Protein AF-A0A8X6KKI8-F1 (afdb_monomer)

Radius of gyration: 13.35 Å; Cα contacts (8 Å, |Δi|>4): 136; chains: 1; bounding box: 24×41×27 Å

Solvent-accessible surface area (backbone atoms only — not comparable to full-atom values): 5182 Å² total; per-residue (Å²): 137,85,67,103,57,55,60,48,77,47,81,39,88,58,84,54,91,72,91,53,59,56,51,48,38,68,59,21,56,72,42,99,58,17,44,30,40,34,36,56,85,46,92,88,44,56,66,52,40,50,47,53,50,51,31,30,50,36,18,17,73,53,48,70,63,57,52,97,87,60,77,58,94,83,69,73,82,53,68,41,38,84,70,76,122

Foldseek 3Di:
DDDPDQAEEAEDQDDDPPPDQKDAAAQQGSHPRRYIYGHDPDPVCVVLRVLRVVLRNCRNNRHAADDPPDDPPDDDDDSRHPDRD

Organism: Trichonephila clavata (NCBI:txid2740835)

Nearest PDB structures (foldseek):
  3hdb-assembly1_A  TM=9.348E-01  e=4.547E-06  Deinagkistrodon acutus
  2ero-assembly1_A  TM=9.208E-01  e=4.861E-06  Crotalus atrox
  3k7n-assembly1_A  TM=9.416E-01  e=8.290E-06  Naja atra
  1nd1-assembly1_A  TM=9.496E-01  e=2.946E-05  Bothrops asper
  4q1l-assembly1_A  TM=9.322E-01  e=2.756E-05  Bothrops leucurus

pLDDT: mean 87.79, std 11.05, range [45.75, 97.38]

Secondary structure (DSSP, 8-state):
---S-S-EEEEESSPPSSS-SEEE-TT-TTSTT-EEEEE-S-TT-HHHHHHHHHHHHHHHTT-----TT---SSSSSPTT-SS--

Structure (mmCIF, N/CA/C/O backbone):
data_AF-A0A8X6KKI8-F1
#
_entry.id   AF-A0A8X6KKI8-F1
#
loop_
_atom_site.group_PDB
_atom_site.id
_atom_site.type_symbol
_atom_site.label_atom_id
_atom_site.labe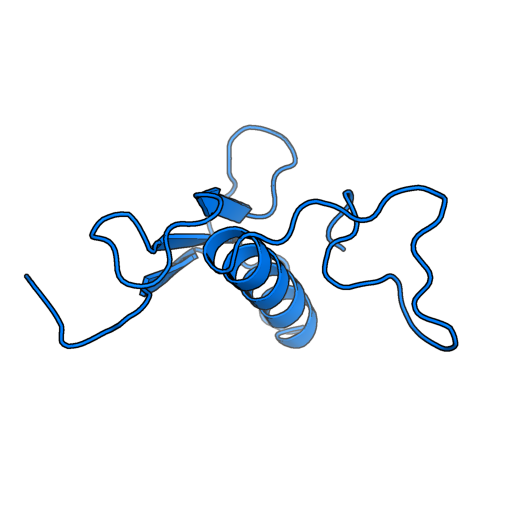l_alt_id
_atom_site.label_comp_id
_atom_site.label_asym_id
_atom_site.label_entity_id
_atom_site.label_seq_id
_atom_site.pdbx_PDB_ins_code
_atom_site.Cartn_x
_atom_site.Cartn_y
_atom_site.Cartn_z
_atom_site.occupancy
_atom_site.B_iso_or_equiv
_atom_site.auth_seq_id
_atom_site.auth_comp_id
_atom_site.auth_asym_id
_atom_site.auth_atom_id
_atom_site.pdbx_PDB_model_num
ATOM 1 N N . MET A 1 1 ? -9.941 -22.106 4.124 1.00 45.75 1 MET A N 1
ATOM 2 C CA . MET A 1 1 ? -8.487 -21.856 4.147 1.00 45.75 1 MET A CA 1
ATOM 3 C C . MET A 1 1 ? -8.276 -20.644 5.040 1.00 45.75 1 MET A C 1
ATOM 5 O O . MET A 1 1 ? -8.392 -19.527 4.571 1.00 45.75 1 MET A O 1
ATOM 9 N N . VAL A 1 2 ? -8.123 -20.878 6.345 1.00 46.22 2 VAL A N 1
ATOM 10 C CA . VAL A 1 2 ? -7.708 -19.854 7.312 1.00 46.22 2 VAL A CA 1
ATOM 11 C C . VAL A 1 2 ? -6.218 -20.094 7.487 1.00 46.22 2 VAL A C 1
ATOM 13 O O . VAL A 1 2 ? -5.819 -21.028 8.177 1.00 46.22 2 VAL A O 1
ATOM 16 N N . THR A 1 3 ? -5.389 -19.379 6.740 1.00 54.62 3 THR A N 1
ATOM 17 C CA . THR A 1 3 ? -3.960 -19.325 7.054 1.00 54.62 3 THR A CA 1
ATOM 18 C C . THR A 1 3 ? -3.793 -18.453 8.298 1.00 54.62 3 THR A C 1
ATOM 20 O O . THR A 1 3 ? -4.553 -17.506 8.466 1.00 54.62 3 THR A O 1
ATOM 23 N N . LEU A 1 4 ? -2.830 -18.776 9.166 1.00 73.94 4 LEU A N 1
ATOM 24 C CA . LEU A 1 4 ? -2.395 -17.990 10.337 1.00 73.94 4 LEU A CA 1
ATOM 25 C C . LEU A 1 4 ? -1.784 -16.633 9.913 1.00 73.94 4 LEU A C 1
ATOM 27 O O . LEU A 1 4 ? -0.627 -16.353 10.208 1.00 73.94 4 LEU A O 1
ATOM 31 N N . ALA A 1 5 ? -2.500 -15.847 9.119 1.00 83.56 5 ALA A N 1
ATOM 32 C CA . ALA A 1 5 ? -2.022 -14.613 8.522 1.00 83.56 5 ALA A CA 1
ATOM 33 C C . ALA A 1 5 ? -3.000 -13.488 8.849 1.00 83.56 5 ALA A C 1
ATOM 35 O O . ALA A 1 5 ? -4.198 -13.621 8.602 1.00 83.56 5 ALA A O 1
ATOM 36 N N . ASP A 1 6 ? -2.466 -12.382 9.361 1.00 90.69 6 ASP A N 1
ATOM 37 C CA . ASP A 1 6 ? -3.245 -11.192 9.721 1.00 90.69 6 ASP A CA 1
ATOM 38 C C . ASP A 1 6 ? -3.717 -10.401 8.488 1.00 90.69 6 ASP A C 1
ATOM 40 O O . ASP A 1 6 ? -4.642 -9.595 8.578 1.00 90.69 6 ASP A O 1
ATOM 44 N N . LEU A 1 7 ? -3.069 -10.634 7.340 1.00 93.38 7 LEU A N 1
ATOM 45 C CA . LEU A 1 7 ? -3.292 -9.972 6.058 1.00 93.38 7 LEU A CA 1
ATOM 46 C C . LEU A 1 7 ? -2.857 -10.888 4.900 1.00 93.38 7 LEU A C 1
ATOM 48 O O . LEU A 1 7 ? -1.827 -11.561 4.982 1.00 93.38 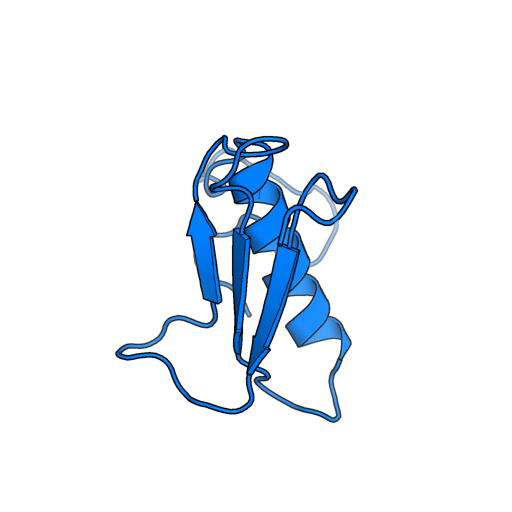7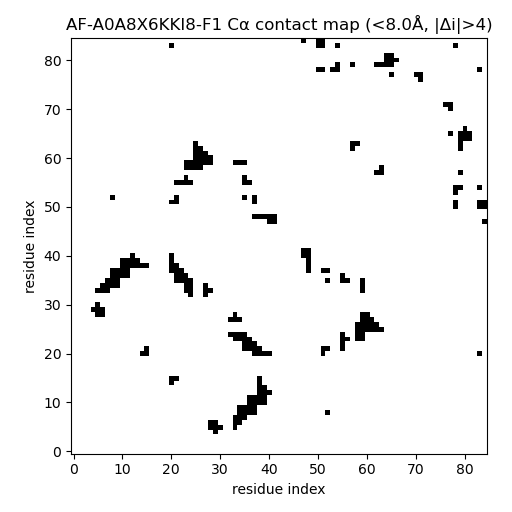 LEU A O 1
ATOM 52 N N . SER A 1 8 ? -3.582 -10.847 3.781 1.00 94.38 8 SER A N 1
ATOM 53 C CA . SER A 1 8 ? -3.169 -11.459 2.511 1.00 94.38 8 SER A CA 1
ATOM 54 C C . SER A 1 8 ? -3.018 -10.415 1.400 1.00 94.38 8 SER A C 1
ATOM 56 O O . SER A 1 8 ? -3.943 -9.663 1.121 1.00 94.38 8 SER A O 1
ATOM 58 N N . SER A 1 9 ? -1.875 -10.382 0.711 1.00 94.00 9 SER A N 1
ATOM 59 C CA . SER A 1 9 ? -1.676 -9.535 -0.475 1.00 94.00 9 SER A CA 1
ATOM 60 C C . SER A 1 9 ? -1.427 -10.396 -1.710 1.00 94.00 9 SER A C 1
ATOM 62 O O . SER A 1 9 ? -0.623 -11.328 -1.677 1.00 94.00 9 SER A O 1
ATOM 64 N N . THR A 1 10 ? -2.129 -10.102 -2.804 1.00 94.44 10 THR A N 1
ATOM 65 C CA . THR A 1 10 ? -2.025 -10.817 -4.079 1.00 94.44 10 THR A CA 1
ATOM 66 C C . THR A 1 10 ? -1.449 -9.906 -5.151 1.00 94.44 10 THR A C 1
ATOM 68 O O . THR A 1 10 ? -1.966 -8.823 -5.405 1.00 94.44 10 THR A O 1
ATOM 71 N N . ILE A 1 11 ? -0.421 -10.385 -5.847 1.00 93.69 11 ILE A N 1
ATOM 72 C CA . ILE A 1 11 ? 0.264 -9.651 -6.913 1.00 93.69 11 ILE A CA 1
ATOM 73 C C . ILE A 1 11 ? -0.112 -10.266 -8.267 1.00 93.69 11 ILE A C 1
ATOM 75 O O . ILE A 1 11 ? -0.076 -11.488 -8.434 1.00 93.69 11 ILE A O 1
ATOM 79 N N . ARG A 1 12 ? -0.498 -9.441 -9.244 1.00 91.44 12 ARG A N 1
ATOM 80 C CA . ARG A 1 12 ? -0.943 -9.881 -10.577 1.00 91.44 12 ARG A CA 1
ATOM 81 C C . ARG A 1 12 ? -0.282 -9.066 -11.685 1.00 91.44 12 ARG A C 1
ATOM 83 O O . ARG A 1 12 ? -0.141 -7.860 -11.569 1.00 91.44 12 ARG A O 1
ATOM 90 N N . GLY A 1 13 ? 0.029 -9.709 -12.809 1.00 88.25 13 GLY A N 1
ATOM 91 C CA . GLY A 1 13 ? 0.486 -9.035 -14.036 1.00 88.25 13 GLY A CA 1
ATOM 92 C C . GLY A 1 13 ? -0.646 -8.613 -14.983 1.00 88.25 13 GLY A C 1
ATOM 93 O O . GLY A 1 13 ? -0.406 -8.454 -16.172 1.00 88.25 13 GLY A O 1
ATOM 94 N N . ILE A 1 14 ? -1.890 -8.525 -14.496 1.00 82.88 14 ILE A N 1
ATOM 95 C CA . ILE A 1 14 ? -3.051 -8.128 -15.308 1.00 82.88 14 ILE A CA 1
ATOM 96 C C . ILE A 1 14 ? -3.506 -6.720 -14.932 1.00 82.88 14 ILE A C 1
ATOM 98 O O . ILE A 1 14 ? -3.385 -6.315 -13.778 1.00 82.88 14 ILE A O 1
ATOM 102 N N . HIS A 1 15 ? -4.057 -5.993 -15.900 1.00 78.81 15 HIS A N 1
ATOM 103 C CA . HIS A 1 15 ? -4.588 -4.652 -15.682 1.00 78.81 15 HIS A CA 1
ATOM 104 C C . HIS A 1 15 ? -5.951 -4.713 -14.985 1.00 78.81 15 HIS A C 1
ATOM 106 O O . HIS A 1 15 ? -6.798 -5.540 -15.335 1.00 78.81 15 HIS A O 1
ATOM 112 N N . PHE A 1 16 ? -6.170 -3.827 -14.014 1.00 81.50 16 PHE A N 1
ATOM 113 C CA . PHE A 1 16 ? -7.506 -3.579 -13.479 1.00 81.50 16 PHE A CA 1
ATOM 114 C C . PHE A 1 16 ? -8.315 -2.724 -14.456 1.00 81.50 16 PHE A C 1
ATOM 116 O O . PHE A 1 16 ? -7.762 -2.075 -15.342 1.00 81.50 16 PHE A O 1
ATOM 123 N N . ASN A 1 17 ? -9.639 -2.738 -14.309 1.00 78.94 17 ASN A N 1
ATOM 124 C CA . ASN A 1 17 ? -10.481 -1.821 -15.065 1.00 78.94 17 ASN A CA 1
ATOM 125 C C . ASN A 1 17 ? -10.262 -0.389 -14.540 1.00 78.94 17 ASN A C 1
ATOM 127 O O . ASN A 1 17 ? -10.389 -0.156 -13.337 1.00 78.94 17 ASN A O 1
ATOM 131 N N . GLY A 1 18 ? -9.930 0.548 -15.429 1.00 75.56 18 GLY A N 1
ATOM 132 C CA . GLY A 1 18 ? -9.519 1.912 -15.077 1.00 75.56 18 GLY A CA 1
ATOM 133 C C . GLY A 1 18 ? -8.012 2.061 -14.824 1.00 75.56 18 GLY A C 1
ATOM 134 O O . GLY A 1 18 ? -7.221 1.187 -15.162 1.00 75.56 18 GLY A O 1
ATOM 135 N N . ASN A 1 19 ? -7.616 3.186 -14.220 1.00 76.06 19 ASN A N 1
ATOM 136 C CA . ASN A 1 19 ? -6.210 3.533 -13.950 1.00 76.06 19 ASN A CA 1
ATOM 137 C C . ASN A 1 19 ? -5.736 3.100 -12.549 1.00 76.06 19 ASN A C 1
ATOM 139 O O . ASN A 1 19 ? -4.794 3.670 -12.006 1.00 76.06 19 ASN A O 1
ATOM 143 N N . ASN A 1 20 ? -6.402 2.120 -11.934 1.00 84.69 20 ASN A N 1
ATOM 144 C CA . ASN A 1 20 ? -6.041 1.664 -10.596 1.00 84.69 20 ASN A CA 1
ATOM 145 C C . ASN A 1 20 ? -4.830 0.730 -10.656 1.00 84.69 20 ASN A C 1
ATOM 147 O O . ASN A 1 20 ? -4.800 -0.204 -11.457 1.00 84.69 20 ASN A O 1
ATOM 151 N N . GLN A 1 21 ? -3.880 0.940 -9.746 1.00 88.44 21 GLN A N 1
ATOM 152 C CA . GLN A 1 21 ? -2.691 0.095 -9.583 1.00 88.44 21 GLN A CA 1
ATOM 153 C C . GLN A 1 21 ? -2.887 -0.985 -8.504 1.00 88.44 21 GLN A C 1
ATOM 155 O O . GLN A 1 21 ? -2.137 -1.959 -8.428 1.00 88.44 21 GLN A O 1
ATOM 160 N N . GLY A 1 22 ? -3.943 -0.862 -7.697 1.00 91.06 22 GLY A N 1
ATOM 161 C CA . GLY A 1 22 ? -4.328 -1.846 -6.697 1.00 91.06 22 GLY A CA 1
ATOM 162 C C . GLY A 1 22 ? -5.628 -1.496 -5.976 1.00 91.06 22 GLY A C 1
ATOM 163 O O . GLY A 1 22 ? -6.208 -0.438 -6.212 1.00 91.06 22 GLY A O 1
ATOM 164 N N . ILE A 1 23 ? -6.090 -2.405 -5.118 1.00 92.62 23 ILE A N 1
ATOM 165 C CA . ILE A 1 23 ? -7.273 -2.233 -4.264 1.00 92.62 23 ILE A CA 1
ATOM 166 C C . ILE A 1 23 ? -7.090 -2.961 -2.927 1.00 92.62 23 ILE A C 1
ATOM 168 O O . ILE A 1 23 ? -6.526 -4.056 -2.885 1.00 92.62 23 ILE A O 1
ATOM 172 N N . ALA A 1 24 ? -7.573 -2.352 -1.846 1.00 95.00 24 ALA A N 1
ATOM 173 C CA . ALA A 1 24 ? -7.613 -2.917 -0.501 1.00 95.00 24 ALA A CA 1
ATOM 174 C C . ALA A 1 24 ? -8.826 -2.387 0.269 1.00 95.00 24 ALA A C 1
ATOM 176 O O . ALA A 1 24 ? -9.402 -1.360 -0.095 1.00 95.00 24 ALA A O 1
ATOM 177 N N . ASN A 1 25 ? -9.206 -3.094 1.330 1.00 95.50 25 ASN A N 1
ATOM 178 C CA . ASN A 1 25 ? -10.279 -2.688 2.227 1.00 95.50 25 ASN A CA 1
ATOM 179 C C . ASN A 1 25 ? -9.732 -1.811 3.365 1.00 95.50 25 ASN A C 1
ATOM 181 O O . ASN A 1 25 ? -8.698 -2.128 3.949 1.00 95.50 25 ASN A O 1
ATOM 185 N N . LEU A 1 26 ? -10.445 -0.731 3.696 1.00 96.75 26 LEU A N 1
ATOM 186 C CA . LEU A 1 26 ? -10.071 0.181 4.780 1.00 96.75 26 LEU A CA 1
ATOM 187 C C . LEU A 1 26 ? -10.386 -0.432 6.153 1.00 96.75 26 LEU A C 1
ATOM 189 O O . LEU A 1 26 ? -11.495 -0.926 6.342 1.00 96.75 26 LEU A O 1
ATOM 193 N N . ASP A 1 27 ? -9.440 -0.353 7.091 1.00 97.00 27 ASP A N 1
ATOM 194 C CA . ASP A 1 27 ? -9.595 -0.754 8.501 1.00 97.00 27 ASP A CA 1
ATOM 195 C C . ASP A 1 27 ? -10.098 -2.200 8.667 1.00 97.00 27 ASP A C 1
ATOM 197 O O . ASP A 1 27 ? -11.108 -2.496 9.304 1.00 97.00 27 ASP A O 1
ATOM 201 N N . THR A 1 28 ? -9.412 -3.130 8.001 1.00 96.50 28 THR A N 1
ATOM 202 C CA . THR A 1 28 ? -9.803 -4.547 7.973 1.00 96.50 28 THR A CA 1
ATOM 203 C C . THR A 1 28 ? -8.722 -5.501 8.451 1.00 96.50 28 THR A C 1
ATOM 205 O O . THR A 1 28 ? -8.937 -6.712 8.379 1.00 96.50 28 THR A O 1
ATOM 208 N N . ILE A 1 29 ? -7.594 -5.004 8.968 1.00 94.94 29 ILE A N 1
ATOM 209 C CA . ILE A 1 29 ? -6.515 -5.841 9.505 1.00 94.94 29 ILE A CA 1
ATOM 210 C C . ILE A 1 29 ? -7.054 -6.871 10.514 1.00 94.94 29 ILE A C 1
ATOM 212 O O . ILE A 1 29 ? -7.961 -6.583 11.296 1.00 94.94 29 ILE A O 1
ATOM 216 N N . CYS A 1 30 ? -6.529 -8.098 10.472 1.00 93.50 30 CYS A N 1
ATOM 217 C CA . CYS A 1 30 ? -6.962 -9.220 11.318 1.00 93.50 30 CYS A CA 1
ATOM 218 C C . CYS A 1 30 ? -8.430 -9.663 11.131 1.00 93.50 30 CYS A C 1
ATOM 220 O O . CYS A 1 30 ? -8.936 -10.475 11.910 1.00 93.50 30 CYS A O 1
ATOM 222 N N . THR A 1 31 ? -9.127 -9.177 10.102 1.00 93.44 31 THR A N 1
ATOM 223 C CA . THR A 1 31 ? -10.453 -9.674 9.711 1.00 93.44 31 THR A CA 1
ATOM 224 C C . THR A 1 31 ? -10.352 -10.598 8.499 1.00 93.44 31 THR A C 1
ATOM 226 O O . THR A 1 31 ? -9.347 -10.631 7.793 1.00 93.44 31 THR A O 1
ATOM 229 N N . ALA A 1 32 ? -11.434 -11.314 8.182 1.00 92.06 32 ALA A N 1
ATOM 230 C CA . ALA A 1 32 ? -11.512 -12.093 6.943 1.00 92.06 32 ALA A CA 1
ATOM 231 C C . ALA A 1 32 ? -11.387 -11.233 5.663 1.00 92.06 32 ALA A C 1
ATOM 233 O O . ALA A 1 32 ? -11.146 -11.780 4.589 1.00 92.06 32 ALA A O 1
ATOM 234 N N . ASN A 1 33 ? -11.544 -9.909 5.782 1.00 93.94 33 ASN A N 1
ATOM 235 C CA . ASN A 1 33 ? -11.432 -8.951 4.686 1.00 93.94 33 ASN A CA 1
ATOM 236 C C . ASN A 1 33 ? -10.056 -8.271 4.622 1.00 93.94 33 ASN A C 1
ATOM 238 O O . ASN A 1 33 ? -9.898 -7.372 3.802 1.00 93.94 33 ASN A O 1
ATOM 242 N N . ALA A 1 34 ? -9.085 -8.685 5.449 1.00 95.50 34 ALA A N 1
ATOM 243 C CA . ALA A 1 34 ? -7.711 -8.185 5.425 1.00 95.50 34 ALA A CA 1
ATOM 244 C C . ALA A 1 34 ? -6.995 -8.645 4.144 1.00 95.50 34 ALA A C 1
ATOM 246 O O . ALA A 1 34 ? -6.182 -9.579 4.154 1.00 95.50 34 ALA A O 1
ATOM 247 N N . VAL A 1 35 ? -7.336 -8.030 3.013 1.00 95.19 35 VAL A N 1
ATOM 248 C CA . VAL A 1 35 ? -6.836 -8.405 1.693 1.00 95.19 35 VAL A CA 1
ATOM 249 C C . VAL A 1 35 ? -6.384 -7.193 0.884 1.00 95.19 35 VAL A C 1
ATOM 251 O O . VAL A 1 35 ? -6.912 -6.087 1.003 1.00 95.19 35 VAL A O 1
ATOM 254 N N . GLY A 1 36 ? -5.395 -7.414 0.023 1.00 94.19 36 GLY A N 1
ATOM 255 C CA . GLY A 1 36 ? -4.925 -6.444 -0.958 1.00 94.19 36 GLY A CA 1
ATOM 256 C C . GLY A 1 36 ? -4.658 -7.108 -2.302 1.00 94.19 36 GLY A C 1
ATOM 257 O O . GLY A 1 36 ? -4.212 -8.256 -2.369 1.00 94.19 36 GLY A O 1
ATOM 258 N N . LEU A 1 37 ? -4.930 -6.391 -3.386 1.00 93.38 37 LEU A N 1
ATOM 259 C CA . LEU A 1 37 ? -4.662 -6.837 -4.746 1.00 93.38 37 LEU A CA 1
ATOM 260 C C . LEU A 1 37 ? -3.849 -5.767 -5.473 1.00 93.38 37 LEU A C 1
ATOM 262 O O . LEU A 1 37 ? -4.295 -4.631 -5.605 1.00 93.38 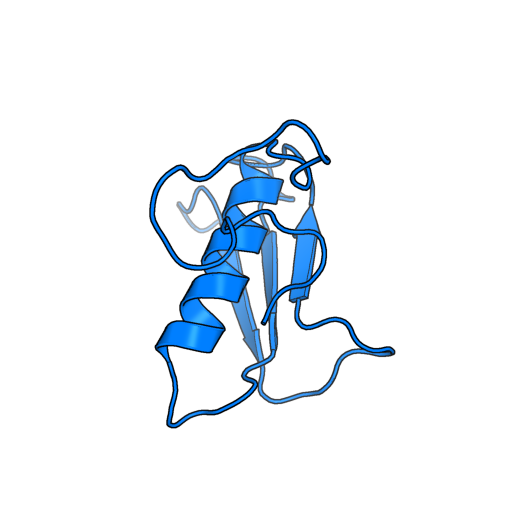37 LEU A O 1
ATOM 266 N N . THR A 1 38 ? -2.673 -6.138 -5.965 1.00 93.56 38 THR A N 1
ATOM 267 C CA . THR A 1 38 ? -1.708 -5.230 -6.594 1.00 93.56 38 THR A CA 1
ATOM 268 C C . THR A 1 38 ? -1.402 -5.670 -8.018 1.00 93.56 38 THR A C 1
ATOM 270 O O . THR A 1 38 ? -1.196 -6.858 -8.286 1.00 93.56 38 THR A O 1
ATOM 273 N N . LYS A 1 39 ? -1.336 -4.705 -8.934 1.00 91.56 39 LYS A N 1
ATOM 274 C CA . LYS A 1 39 ? -0.807 -4.888 -10.284 1.00 91.56 39 LYS A CA 1
ATOM 275 C C . LYS A 1 39 ? 0.710 -4.703 -10.264 1.00 91.56 39 LYS A C 1
ATOM 277 O O . LYS A 1 39 ? 1.217 -3.779 -9.637 1.00 91.56 39 LYS A O 1
ATOM 282 N N . VAL A 1 40 ? 1.430 -5.555 -10.985 1.00 89.62 40 VAL A N 1
ATOM 283 C CA . VAL A 1 40 ? 2.847 -5.327 -11.294 1.00 89.62 40 VAL A CA 1
ATOM 284 C C . VAL A 1 40 ? 2.935 -4.355 -12.462 1.00 89.62 40 VAL A C 1
ATOM 286 O O . VAL A 1 40 ? 2.519 -4.700 -13.568 1.00 89.62 40 VAL A O 1
ATOM 289 N N . GLU A 1 41 ? 3.454 -3.154 -12.213 1.00 82.06 41 GLU A N 1
ATOM 290 C CA . GLU A 1 41 ? 3.679 -2.159 -13.269 1.00 82.06 41 GLU A CA 1
ATOM 291 C C . GLU A 1 41 ? 4.917 -2.504 -14.101 1.00 82.06 41 GLU A C 1
ATOM 293 O O . GLU A 1 41 ? 4.842 -2.621 -15.320 1.00 82.06 41 GLU A O 1
ATOM 298 N N . ASP A 1 42 ? 6.042 -2.739 -13.426 1.00 87.25 42 ASP A N 1
ATOM 299 C CA . ASP A 1 42 ? 7.312 -3.098 -14.047 1.00 87.25 42 ASP A CA 1
ATOM 300 C C . ASP A 1 42 ? 8.028 -4.152 -13.190 1.00 87.25 42 ASP A C 1
ATOM 302 O O . ASP A 1 42 ? 8.335 -3.937 -12.015 1.00 87.25 42 ASP A O 1
ATOM 306 N N . VAL A 1 43 ? 8.305 -5.309 -13.793 1.00 88.94 43 VAL A N 1
ATOM 307 C CA . VAL A 1 43 ? 9.020 -6.424 -13.152 1.00 88.94 43 VAL A CA 1
ATOM 308 C C . VAL A 1 43 ? 10.482 -6.089 -12.841 1.00 88.94 43 VAL A C 1
ATOM 310 O O . VAL A 1 43 ? 11.080 -6.727 -11.975 1.00 88.94 43 VAL A O 1
ATOM 313 N N . PHE A 1 44 ? 11.060 -5.093 -13.515 1.00 93.12 44 PHE A N 1
ATOM 314 C CA . PHE A 1 44 ? 12.429 -4.628 -13.299 1.00 93.12 44 PHE A CA 1
ATOM 315 C C . PHE A 1 44 ? 12.520 -3.519 -12.243 1.00 93.12 44 PHE A C 1
ATOM 317 O O . PHE A 1 44 ? 13.620 -3.214 -11.779 1.00 93.12 44 PHE A O 1
ATOM 324 N N . GLN A 1 45 ? 11.383 -2.961 -11.809 1.00 91.50 45 GLN A N 1
ATOM 325 C CA . GLN A 1 45 ? 11.294 -1.966 -10.736 1.00 91.50 45 GLN A CA 1
ATOM 326 C C . GLN A 1 45 ? 10.428 -2.479 -9.574 1.00 91.50 45 GLN A C 1
ATOM 328 O O . GLN A 1 45 ? 9.339 -1.961 -9.305 1.00 91.50 45 GLN A O 1
ATOM 333 N N . PRO A 1 46 ? 10.907 -3.483 -8.813 1.00 90.94 46 PRO A N 1
ATOM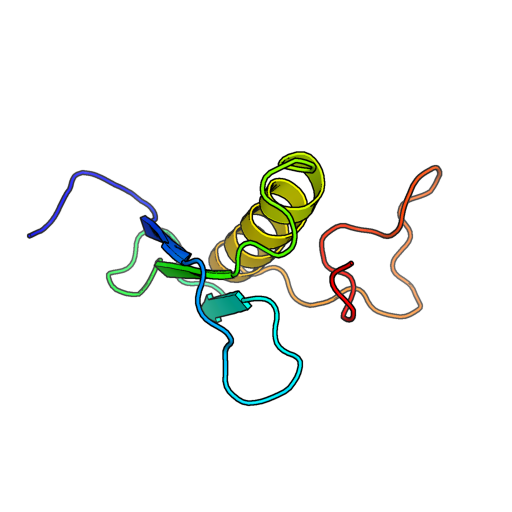 334 C CA . PRO A 1 46 ? 10.139 -4.060 -7.711 1.00 90.94 46 PRO A CA 1
ATOM 335 C C . PRO A 1 46 ? 9.819 -3.037 -6.615 1.00 90.94 46 PRO A C 1
ATOM 337 O O . PRO A 1 46 ? 8.811 -3.182 -5.931 1.00 90.94 46 PRO A O 1
ATOM 340 N N . HIS A 1 47 ? 10.625 -1.976 -6.468 1.00 91.12 47 HIS A N 1
ATOM 341 C CA . HIS A 1 47 ? 10.355 -0.913 -5.501 1.00 91.12 47 HIS A CA 1
ATOM 342 C C . HIS A 1 47 ? 9.019 -0.202 -5.769 1.00 91.12 47 HIS A C 1
ATOM 344 O O . HIS A 1 47 ? 8.311 0.109 -4.816 1.00 91.12 47 HIS A O 1
ATOM 350 N N . SER A 1 48 ? 8.639 0.006 -7.035 1.00 90.69 48 SER A N 1
ATOM 351 C CA . SER A 1 48 ? 7.371 0.649 -7.403 1.00 90.69 48 SER A CA 1
ATOM 352 C C . SER A 1 48 ? 6.188 -0.224 -6.979 1.00 90.69 48 SER A C 1
ATOM 354 O O . SER A 1 48 ? 5.258 0.244 -6.327 1.00 90.69 48 SER A O 1
ATOM 356 N N . THR A 1 49 ? 6.288 -1.538 -7.208 1.00 92.12 49 THR A N 1
ATOM 357 C CA . THR A 1 49 ? 5.287 -2.508 -6.729 1.00 92.12 49 THR A CA 1
ATOM 358 C C . THR A 1 49 ? 5.225 -2.552 -5.198 1.00 92.12 49 THR A C 1
ATOM 360 O O . THR A 1 49 ? 4.137 -2.594 -4.625 1.00 92.12 49 THR A O 1
ATOM 363 N N . SER A 1 50 ? 6.369 -2.482 -4.511 1.00 93.00 50 SER A N 1
ATOM 364 C CA . SER A 1 50 ? 6.423 -2.439 -3.044 1.00 93.00 50 SER A CA 1
ATOM 365 C C . SER A 1 50 ? 5.748 -1.196 -2.456 1.00 93.00 50 SER A C 1
ATOM 367 O O . SER A 1 50 ? 5.127 -1.301 -1.397 1.00 93.00 50 SER A O 1
ATOM 369 N N . ILE A 1 51 ? 5.822 -0.041 -3.131 1.00 92.75 51 ILE A N 1
ATOM 370 C CA . ILE A 1 51 ? 5.107 1.180 -2.722 1.00 92.75 51 ILE A CA 1
ATOM 371 C C . ILE A 1 51 ? 3.596 0.951 -2.805 1.00 92.75 51 ILE A C 1
ATOM 373 O O . ILE A 1 51 ? 2.897 1.223 -1.830 1.00 92.75 51 ILE A O 1
ATOM 377 N N . ILE A 1 52 ? 3.103 0.374 -3.909 1.00 93.31 52 ILE A N 1
ATOM 378 C CA . ILE A 1 52 ? 1.677 0.045 -4.060 1.00 93.31 52 ILE A CA 1
ATOM 379 C C . ILE A 1 52 ? 1.231 -0.920 -2.955 1.00 93.31 52 ILE A C 1
ATOM 381 O O . ILE A 1 52 ? 0.226 -0.673 -2.297 1.00 93.31 52 ILE A O 1
ATOM 385 N N . ILE A 1 53 ? 1.983 -1.996 -2.698 1.00 94.88 53 ILE A N 1
ATOM 386 C CA . ILE A 1 53 ? 1.642 -2.945 -1.625 1.00 94.88 53 ILE A CA 1
ATOM 387 C C . ILE A 1 53 ? 1.595 -2.226 -0.274 1.00 94.88 53 ILE A C 1
ATOM 389 O O . ILE A 1 53 ? 0.631 -2.397 0.463 1.00 94.88 53 ILE A O 1
ATOM 393 N N . SER A 1 54 ? 2.582 -1.384 0.034 1.00 95.62 54 SER A N 1
ATOM 394 C CA . SER A 1 54 ? 2.628 -0.626 1.293 1.00 95.62 54 SER A CA 1
ATOM 395 C C . SER A 1 54 ? 1.424 0.305 1.452 1.00 95.62 54 SER A C 1
ATOM 397 O O . SER A 1 54 ? 0.836 0.357 2.529 1.00 95.62 54 SER A O 1
ATOM 399 N N . HIS A 1 55 ? 1.007 0.972 0.374 1.00 95.62 55 HIS A N 1
ATOM 400 C CA . HIS A 1 55 ? -0.194 1.807 0.345 1.00 95.62 55 HIS A CA 1
ATOM 401 C C . HIS A 1 55 ? -1.460 0.995 0.666 1.00 95.62 55 HIS A C 1
ATOM 403 O O . HIS A 1 55 ? -2.286 1.386 1.487 1.00 95.62 55 HIS A O 1
ATOM 409 N N . LEU A 1 56 ? -1.599 -0.190 0.068 1.00 95.44 56 LEU A N 1
ATOM 410 C CA . LEU A 1 56 ? -2.733 -1.082 0.319 1.00 95.44 56 LEU A CA 1
ATOM 411 C C . LEU A 1 56 ? -2.740 -1.663 1.741 1.00 95.44 56 LEU A C 1
ATOM 413 O O . LEU A 1 56 ? -3.807 -1.866 2.324 1.00 95.44 56 LEU A O 1
ATOM 417 N N . ILE A 1 57 ? -1.567 -1.929 2.319 1.00 96.62 57 ILE A N 1
ATOM 418 C CA . ILE A 1 57 ? -1.446 -2.311 3.732 1.00 96.62 57 ILE A CA 1
ATOM 419 C C . ILE A 1 57 ? -1.870 -1.150 4.633 1.00 96.62 57 ILE A C 1
ATOM 421 O O . ILE A 1 57 ? -2.577 -1.384 5.609 1.00 96.62 57 ILE A O 1
ATOM 425 N N . GLY A 1 58 ? -1.505 0.087 4.282 1.00 96.94 58 GLY A N 1
ATOM 426 C CA . GLY A 1 58 ? -1.961 1.293 4.972 1.00 96.94 58 GLY A CA 1
ATOM 427 C C . GLY A 1 58 ? -3.485 1.365 5.059 1.00 96.94 58 GLY A C 1
ATOM 428 O O . GLY A 1 58 ? -4.015 1.514 6.157 1.00 96.94 58 GLY A O 1
ATOM 429 N N . HIS A 1 59 ? -4.192 1.127 3.948 1.00 97.25 59 HIS A N 1
ATOM 430 C CA . HIS A 1 59 ? -5.659 1.017 3.966 1.00 97.25 59 HIS A CA 1
ATOM 431 C C . HIS A 1 59 ? -6.139 -0.075 4.927 1.00 97.25 59 HIS A C 1
ATOM 433 O O . HIS A 1 59 ? -6.980 0.196 5.778 1.00 97.25 59 HIS A O 1
ATOM 439 N N . ASN A 1 60 ? -5.568 -1.283 4.884 1.00 96.62 60 ASN A N 1
ATOM 440 C CA . ASN A 1 60 ? -5.952 -2.354 5.817 1.00 96.62 60 ASN A CA 1
A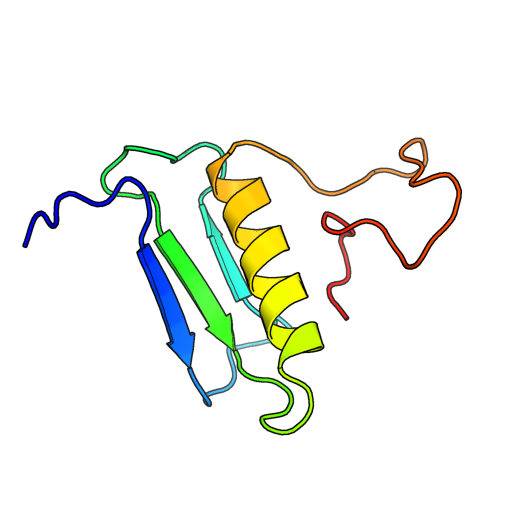TOM 441 C C . ASN A 1 60 ? -5.744 -1.965 7.294 1.00 96.62 60 ASN A C 1
ATOM 443 O O . ASN A 1 60 ? -6.530 -2.390 8.139 1.00 96.62 60 ASN A O 1
ATOM 447 N N . LEU A 1 61 ? -4.732 -1.143 7.594 1.00 97.38 61 LEU A N 1
ATOM 448 C CA . LEU A 1 61 ? -4.450 -0.576 8.921 1.00 97.38 61 LEU A CA 1
ATOM 449 C C . LEU A 1 61 ? -5.322 0.644 9.282 1.00 97.38 61 LEU A C 1
ATOM 451 O O . LEU A 1 61 ? -5.136 1.219 10.352 1.00 97.38 61 LEU A O 1
ATOM 455 N N . GLY A 1 62 ? -6.238 1.058 8.404 1.00 96.81 62 GLY A N 1
ATOM 456 C CA . GLY A 1 62 ? -7.145 2.186 8.629 1.00 96.81 62 GLY A CA 1
ATOM 457 C C . GLY A 1 62 ? -6.580 3.552 8.232 1.00 96.81 62 GLY A C 1
ATOM 458 O O . GLY A 1 62 ? -7.130 4.576 8.630 1.00 96.81 62 GLY A O 1
ATOM 459 N N . MET A 1 63 ? -5.490 3.601 7.462 1.00 96.25 63 MET A N 1
ATOM 460 C CA . MET A 1 63 ? -4.951 4.855 6.931 1.00 96.25 63 MET A CA 1
ATOM 461 C C . MET A 1 63 ? -5.738 5.287 5.694 1.00 96.25 63 MET A C 1
ATOM 463 O O . MET A 1 63 ? -5.872 4.523 4.743 1.00 96.25 63 MET A O 1
ATOM 467 N N . GLU A 1 64 ? -6.211 6.529 5.687 1.00 95.12 64 GLU A N 1
ATOM 468 C CA . GLU A 1 64 ? -6.809 7.149 4.505 1.00 95.12 64 GLU A CA 1
ATOM 469 C C . GLU A 1 64 ? -5.745 7.824 3.630 1.00 95.12 64 GLU A C 1
ATOM 471 O O . GLU A 1 64 ? -4.568 7.896 3.991 1.00 95.12 64 GLU A O 1
ATOM 476 N N . HIS A 1 65 ? -6.158 8.322 2.462 1.00 94.75 65 HIS A N 1
ATOM 477 C CA . HIS A 1 65 ? -5.253 9.076 1.607 1.00 94.75 65 HIS A CA 1
ATOM 478 C C . HIS A 1 65 ? -4.782 10.375 2.265 1.00 94.75 65 HIS A C 1
ATOM 480 O O . HIS A 1 65 ? -5.551 11.068 2.936 1.00 94.75 65 HIS A O 1
ATOM 486 N N . ASP A 1 66 ? -3.531 10.736 1.988 1.00 93.31 66 ASP A N 1
ATOM 487 C CA . ASP A 1 66 ? -2.955 12.004 2.416 1.00 93.31 66 ASP A CA 1
ATOM 488 C C . ASP A 1 66 ? -3.754 13.191 1.852 1.00 93.31 66 ASP A C 1
ATOM 490 O O . ASP A 1 66 ? -4.131 13.227 0.675 1.00 93.31 66 ASP A O 1
ATOM 494 N N . GLN A 1 67 ? -3.995 14.184 2.706 1.00 90.25 67 GLN A N 1
ATOM 495 C CA . GLN A 1 67 ? -4.671 15.435 2.368 1.00 90.25 67 GLN A CA 1
ATOM 496 C C . GLN A 1 67 ? -3.650 16.566 2.178 1.00 90.25 67 GLN A C 1
ATOM 498 O O . GLN A 1 67 ? -2.457 16.407 2.416 1.00 90.25 67 GLN A O 1
ATOM 503 N N . SER A 1 68 ? -4.104 17.754 1.774 1.00 85.44 68 SER A N 1
ATOM 504 C CA . SER A 1 68 ? -3.219 18.897 1.491 1.00 85.44 68 SER A CA 1
ATOM 505 C C . SER A 1 68 ? -2.400 19.395 2.690 1.00 85.44 68 SER A C 1
ATOM 507 O O . SER A 1 68 ? -1.464 20.166 2.507 1.00 85.44 68 SER A O 1
ATOM 509 N N . ASN A 1 69 ? -2.781 19.023 3.913 1.00 88.00 69 ASN A N 1
ATOM 510 C CA . ASN A 1 69 ? -2.080 19.353 5.155 1.00 88.00 69 ASN A CA 1
ATOM 511 C C . ASN A 1 69 ? -1.172 18.217 5.664 1.00 88.00 69 ASN A C 1
ATOM 513 O O . ASN A 1 69 ? -0.535 18.386 6.704 1.00 88.00 69 ASN A O 1
ATOM 517 N N . CYS A 1 70 ? -1.128 17.079 4.970 1.00 89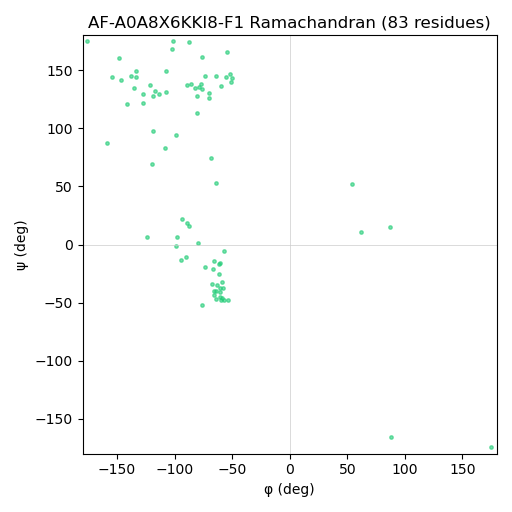.88 70 CYS A N 1
ATOM 518 C CA . CYS A 1 70 ? -0.206 15.988 5.252 1.00 89.88 70 CYS A CA 1
ATOM 519 C C . CYS A 1 70 ? 1.145 16.300 4.604 1.00 89.88 70 CYS A C 1
ATOM 521 O O . CYS A 1 70 ? 1.209 16.719 3.449 1.00 89.88 70 CYS A O 1
ATOM 523 N N . ASP A 1 71 ? 2.229 16.096 5.348 1.00 88.06 71 ASP A N 1
ATOM 524 C CA . ASP A 1 71 ? 3.581 16.336 4.859 1.00 88.06 71 ASP A CA 1
ATOM 525 C C . ASP A 1 71 ? 4.504 15.181 5.250 1.00 88.06 71 ASP A C 1
ATOM 527 O O . ASP A 1 71 ? 4.520 14.727 6.396 1.00 88.06 71 ASP A O 1
ATOM 531 N N . CYS A 1 72 ? 5.304 14.737 4.287 1.00 88.69 72 CYS A N 1
ATOM 532 C CA . CYS A 1 72 ? 6.392 13.795 4.493 1.00 88.69 72 CYS A CA 1
ATOM 533 C C . CYS A 1 72 ? 7.688 14.575 4.334 1.00 88.69 72 CYS A C 1
ATOM 535 O O . CYS A 1 72 ? 8.292 14.603 3.263 1.00 88.69 72 CYS A O 1
ATOM 537 N N . SER A 1 73 ? 8.089 15.234 5.422 1.00 71.31 73 SER A N 1
ATOM 538 C CA . SER A 1 73 ? 8.864 16.478 5.419 1.00 71.31 73 SER A CA 1
ATOM 539 C C . SER A 1 73 ? 10.215 16.492 4.702 1.00 71.31 73 SER A C 1
ATOM 541 O O . SER A 1 73 ? 10.801 17.567 4.608 1.00 71.31 73 SER A O 1
ATOM 543 N N . LYS A 1 74 ? 10.731 15.367 4.186 1.00 62.28 74 LYS A N 1
ATOM 544 C CA . LYS A 1 74 ? 11.918 15.279 3.313 1.00 62.28 74 LYS A CA 1
ATOM 545 C C . LYS A 1 74 ? 11.907 13.966 2.515 1.00 62.28 74 LYS A C 1
ATOM 547 O O . LYS A 1 74 ? 12.510 12.991 2.960 1.00 62.28 74 LYS A O 1
ATOM 552 N N . GLY A 1 75 ? 11.267 13.908 1.345 1.00 66.19 75 GLY A N 1
ATOM 553 C CA . GLY A 1 75 ? 11.309 12.679 0.544 1.00 66.19 75 GLY A CA 1
ATOM 554 C C . GLY A 1 75 ? 10.450 12.647 -0.724 1.00 66.19 75 GLY A C 1
ATOM 555 O O . GLY A 1 75 ? 9.872 13.667 -1.099 1.00 66.19 75 GLY A O 1
ATOM 556 N N . PRO A 1 76 ? 10.386 11.476 -1.396 1.00 74.12 76 PRO A N 1
ATOM 557 C CA . PRO A 1 76 ? 9.354 11.177 -2.394 1.00 74.12 76 PRO A CA 1
ATOM 558 C C . PRO A 1 76 ? 7.940 11.377 -1.810 1.00 74.12 76 PRO A C 1
ATOM 560 O O . PRO A 1 76 ? 7.806 11.472 -0.587 1.00 74.12 76 PRO A O 1
ATOM 563 N N . PRO A 1 77 ? 6.887 11.441 -2.653 1.00 83.31 77 PRO A N 1
ATOM 564 C CA . PRO A 1 77 ? 5.514 11.555 -2.168 1.00 83.31 77 PRO A CA 1
ATOM 565 C C . PRO A 1 77 ? 5.212 10.498 -1.101 1.00 83.31 77 PRO A C 1
ATOM 567 O O . PRO A 1 77 ? 5.701 9.367 -1.169 1.00 83.31 77 PRO A O 1
ATOM 570 N N . CYS A 1 78 ? 4.415 10.895 -0.111 1.00 91.62 78 CYS A N 1
ATOM 571 C CA . CYS A 1 78 ? 3.956 10.023 0.958 1.00 91.62 78 CYS A CA 1
ATOM 572 C C . CYS A 1 78 ? 3.327 8.742 0.399 1.00 91.62 78 CYS A C 1
ATOM 574 O O . CYS A 1 78 ? 2.678 8.769 -0.646 1.00 91.62 78 CYS A O 1
ATOM 576 N N . ILE A 1 79 ? 3.488 7.622 1.110 1.00 93.31 79 ILE A N 1
ATOM 577 C CA . ILE A 1 79 ? 2.980 6.318 0.658 1.00 93.31 79 ILE A CA 1
ATOM 578 C C . ILE A 1 79 ? 1.468 6.370 0.426 1.00 93.31 79 ILE A C 1
ATOM 580 O O . ILE A 1 79 ? 1.005 5.788 -0.548 1.00 93.31 79 ILE A O 1
ATOM 584 N N . MET A 1 80 ? 0.716 7.094 1.260 1.00 94.88 80 MET A N 1
ATOM 585 C CA . MET A 1 80 ? -0.745 7.184 1.193 1.00 94.88 80 MET A CA 1
ATOM 586 C C . MET A 1 80 ? -1.256 8.286 0.256 1.00 94.88 80 MET A C 1
ATOM 588 O O . MET A 1 80 ? -2.433 8.634 0.293 1.00 94.88 80 MET A O 1
ATOM 592 N N . THR A 1 81 ? -0.420 8.821 -0.635 1.00 92.69 81 THR A N 1
ATOM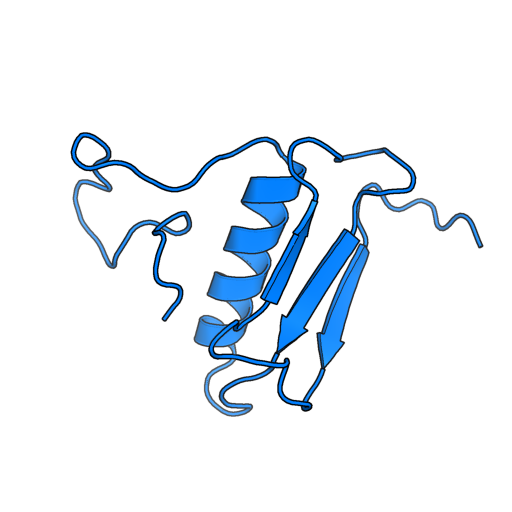 593 C CA . THR A 1 81 ? -0.880 9.770 -1.655 1.00 92.69 81 THR A CA 1
ATOM 594 C C . THR A 1 81 ? -2.021 9.184 -2.499 1.00 92.69 81 THR A C 1
ATOM 596 O O . THR A 1 81 ? -2.024 8.002 -2.838 1.00 92.69 81 THR A O 1
ATOM 599 N N . ASN A 1 82 ? -2.977 10.023 -2.904 1.00 86.19 82 ASN A N 1
ATOM 600 C CA . ASN A 1 82 ? -4.117 9.605 -3.730 1.00 86.19 82 ASN A CA 1
ATOM 601 C C . ASN A 1 82 ? -3.706 9.151 -5.149 1.00 86.19 82 ASN A C 1
ATOM 603 O O . ASN A 1 82 ? -4.499 8.573 -5.885 1.00 86.19 82 ASN A O 1
ATOM 607 N N . THR A 1 83 ? -2.478 9.450 -5.577 1.00 79.94 83 THR A N 1
ATOM 608 C CA . THR A 1 83 ? -1.934 9.003 -6.866 1.00 79.94 83 THR A CA 1
ATOM 609 C C . THR A 1 83 ? -0.714 8.138 -6.621 1.00 79.94 83 THR A C 1
ATOM 611 O O . THR A 1 83 ? 0.381 8.651 -6.396 1.00 79.94 83 THR A O 1
ATOM 614 N N . ILE A 1 84 ? -0.922 6.824 -6.647 1.00 71.19 84 ILE A N 1
ATOM 615 C CA . ILE A 1 84 ? 0.160 5.857 -6.484 1.00 71.19 84 ILE A CA 1
ATOM 616 C C . ILE A 1 84 ? 1.044 5.892 -7.749 1.00 71.19 84 ILE A C 1
ATOM 618 O O . ILE A 1 84 ? 0.481 5.863 -8.849 1.00 71.19 84 ILE A O 1
ATOM 622 N N . PRO A 1 85 ? 2.380 6.011 -7.610 1.00 59.03 85 PRO A N 1
ATOM 623 C CA . PRO A 1 85 ? 3.313 6.073 -8.736 1.00 59.03 85 PRO A CA 1
ATOM 624 C C . PRO A 1 85 ? 3.407 4.772 -9.543 1.00 59.03 85 PRO A C 1
ATOM 626 O O . PRO A 1 85 ? 3.050 3.691 -9.016 1.00 59.03 85 PRO A O 1
#

Sequence (85 aa):
MVTLADLSSTIRGIHFNGNNQG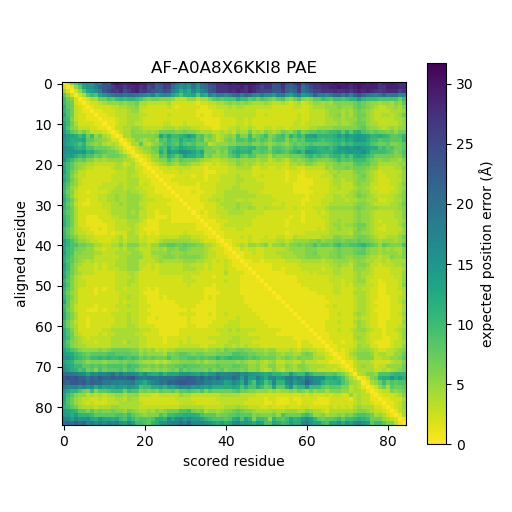IANLDTICTANAVGLTKVEDVFQPHSTSIIISHLIGHNLGMEHDQSNCDCSKGPPCIMTNTIP

InterPro domains:
  IPR001590 Peptidase M12B, ADAM/reprolysin [PF01421] (7-83)
  IPR001590 Peptidase M12B, ADAM/reprolysin [PS50215] (1-85)
  IPR024079 Metallopeptidase, catalytic domain superfamily [G3DSA:3.40.390.10] (3-85)

Mean predicted aligned error: 5.46 Å